Protein AF-A0A382XSZ2-F1 (afdb_monomer_lite)

Structure (mmCIF, N/CA/C/O backbone):
data_AF-A0A382XSZ2-F1
#
_entry.id   AF-A0A382XSZ2-F1
#
loop_
_atom_site.group_PDB
_atom_site.id
_atom_site.type_symbol
_atom_site.label_atom_id
_atom_site.label_alt_id
_atom_site.label_comp_id
_atom_site.label_asym_id
_atom_site.label_entity_id
_atom_site.label_seq_id
_atom_site.pdbx_PDB_ins_code
_atom_site.Cartn_x
_atom_site.Cartn_y
_atom_site.Cartn_z
_atom_site.occupancy
_atom_site.B_iso_or_equiv
_atom_site.auth_seq_id
_atom_site.auth_comp_id
_atom_site.auth_asym_id
_atom_site.auth_atom_id
_atom_site.pdbx_PDB_model_num
ATOM 1 N N . MET A 1 1 ? 58.078 -17.929 -52.895 1.00 40.38 1 MET A N 1
ATOM 2 C CA . MET A 1 1 ? 58.424 -17.964 -51.456 1.00 40.38 1 MET A CA 1
ATOM 3 C C . MET A 1 1 ? 57.279 -17.320 -50.673 1.00 40.38 1 MET A C 1
ATOM 5 O O . MET A 1 1 ? 57.233 -16.102 -50.551 1.00 40.38 1 MET A O 1
ATOM 9 N N . ASN A 1 2 ? 56.283 -18.104 -50.251 1.00 47.38 2 ASN A N 1
ATOM 10 C CA . ASN A 1 2 ? 55.099 -17.579 -49.561 1.00 47.38 2 ASN A CA 1
ATOM 11 C C . ASN A 1 2 ? 55.403 -17.411 -48.068 1.00 47.38 2 ASN A C 1
ATOM 13 O O . ASN A 1 2 ? 55.702 -18.388 -47.387 1.00 47.38 2 ASN A O 1
ATOM 17 N N . LYS A 1 3 ? 55.346 -16.168 -47.575 1.00 56.91 3 LYS A N 1
ATOM 18 C CA . LYS A 1 3 ? 55.473 -15.851 -46.144 1.00 56.91 3 LYS A CA 1
ATOM 19 C C . LYS A 1 3 ? 54.334 -16.516 -45.351 1.00 56.91 3 LYS A C 1
ATOM 21 O O . LYS A 1 3 ? 53.189 -16.451 -45.808 1.00 56.91 3 LYS A O 1
ATOM 26 N N . PRO A 1 4 ? 54.607 -17.097 -44.169 1.00 53.12 4 PRO A N 1
ATOM 27 C CA . PRO A 1 4 ? 53.561 -17.640 -43.314 1.00 53.12 4 PRO A CA 1
ATOM 28 C C . PRO A 1 4 ? 52.653 -16.501 -42.832 1.00 53.12 4 PRO A C 1
ATOM 30 O O . PRO A 1 4 ? 53.118 -15.494 -42.297 1.00 53.12 4 PRO A O 1
ATOM 33 N N . LYS A 1 5 ? 51.344 -16.636 -43.068 1.00 58.97 5 LYS A N 1
ATOM 34 C CA . LYS A 1 5 ? 50.332 -15.741 -42.502 1.00 58.97 5 LYS A CA 1
ATOM 35 C C . LYS A 1 5 ? 50.049 -16.231 -41.086 1.00 58.97 5 LYS A C 1
ATOM 37 O O . LYS A 1 5 ? 49.566 -17.345 -40.924 1.00 58.97 5 LYS A O 1
ATOM 42 N N . ASN A 1 6 ? 50.347 -15.409 -40.082 1.00 57.50 6 ASN A N 1
ATOM 43 C CA . ASN A 1 6 ? 49.993 -15.669 -38.687 1.00 57.50 6 ASN A CA 1
ATOM 44 C C . ASN A 1 6 ? 48.464 -15.622 -38.531 1.00 57.50 6 ASN A C 1
ATOM 46 O O . ASN A 1 6 ? 47.884 -14.597 -38.180 1.00 57.50 6 ASN A O 1
ATOM 50 N N . THR A 1 7 ? 47.796 -16.726 -38.846 1.00 57.97 7 THR A N 1
ATOM 51 C CA . THR A 1 7 ? 46.371 -16.945 -38.601 1.00 57.97 7 THR A CA 1
ATOM 52 C C . THR A 1 7 ? 46.198 -17.404 -37.160 1.00 57.97 7 THR A C 1
ATOM 54 O O . THR A 1 7 ? 46.140 -18.602 -36.899 1.00 57.97 7 THR A O 1
ATOM 57 N N . PHE A 1 8 ? 46.153 -16.461 -36.211 1.00 55.31 8 PHE A N 1
ATOM 58 C CA . PHE A 1 8 ? 45.898 -16.810 -34.807 1.00 55.31 8 PHE A CA 1
ATOM 59 C C . PHE A 1 8 ? 44.445 -17.248 -34.559 1.00 55.31 8 PHE A C 1
ATOM 61 O O . PHE A 1 8 ? 44.182 -17.934 -33.587 1.00 55.31 8 PHE A O 1
ATOM 68 N N . CYS A 1 9 ? 43.511 -16.937 -35.456 1.00 52.50 9 CYS A N 1
ATOM 69 C CA . CYS A 1 9 ? 42.180 -17.538 -35.520 1.00 52.50 9 CYS A CA 1
ATOM 70 C C . CYS A 1 9 ? 41.676 -17.357 -36.954 1.00 52.50 9 CYS A C 1
ATOM 72 O O . CYS A 1 9 ? 41.589 -16.232 -37.447 1.00 52.50 9 CYS A O 1
ATOM 74 N N . ASN A 1 10 ? 41.383 -18.449 -37.654 1.00 51.81 10 ASN A N 1
ATOM 75 C CA . ASN A 1 10 ? 40.718 -18.374 -38.947 1.00 51.81 10 ASN A CA 1
ATOM 76 C C . ASN A 1 10 ? 39.321 -17.759 -38.761 1.00 51.81 10 ASN A C 1
ATOM 78 O O . ASN A 1 10 ? 38.457 -18.413 -38.189 1.00 51.81 10 ASN A O 1
ATOM 82 N N . GLN A 1 11 ? 39.128 -16.568 -39.352 1.00 59.53 11 GLN A N 1
ATOM 83 C CA . GLN A 1 11 ? 37.851 -15.995 -39.832 1.00 59.53 11 GLN A CA 1
ATOM 84 C C . GLN A 1 11 ? 37.229 -14.821 -39.054 1.00 59.53 11 GLN A C 1
ATOM 86 O O . GLN A 1 11 ? 36.015 -14.778 -38.918 1.00 59.53 11 GLN A O 1
ATOM 91 N N . ILE A 1 12 ? 38.000 -13.813 -38.628 1.00 62.28 12 ILE A N 1
ATOM 92 C CA . ILE A 1 12 ? 37.426 -12.455 -38.503 1.00 62.28 12 ILE A CA 1
ATOM 93 C C . ILE A 1 12 ? 38.424 -11.435 -39.055 1.00 62.28 12 ILE A C 1
ATOM 95 O O . ILE A 1 12 ? 39.498 -11.215 -38.490 1.00 62.28 12 ILE A O 1
ATOM 99 N N . GLN A 1 13 ? 38.102 -10.809 -40.189 1.00 75.00 13 GLN A N 1
ATOM 100 C CA . GLN A 1 13 ? 38.900 -9.703 -40.717 1.00 75.00 13 GLN A CA 1
ATOM 101 C C . GLN A 1 13 ? 38.710 -8.469 -39.825 1.00 75.00 13 GLN A C 1
ATOM 103 O O . GLN A 1 13 ? 37.602 -8.179 -39.390 1.00 75.00 13 GLN A O 1
ATOM 108 N N . ARG A 1 14 ? 39.757 -7.657 -39.605 1.00 77.62 14 ARG A N 1
ATOM 109 C CA . ARG A 1 14 ? 39.663 -6.420 -38.790 1.00 77.62 14 ARG A CA 1
ATOM 110 C C . ARG A 1 14 ? 38.480 -5.518 -39.189 1.00 77.62 14 ARG A C 1
ATOM 112 O O . ARG A 1 14 ? 37.892 -4.867 -38.334 1.00 77.62 14 ARG A O 1
ATOM 119 N N . ARG A 1 15 ? 38.135 -5.469 -40.480 1.00 79.75 15 ARG A N 1
ATOM 120 C CA . ARG A 1 15 ? 36.971 -4.719 -40.981 1.00 79.75 15 ARG A CA 1
ATOM 121 C C . ARG A 1 15 ? 35.632 -5.350 -40.596 1.00 79.75 15 ARG A C 1
ATOM 123 O O . ARG A 1 15 ? 34.705 -4.605 -40.316 1.00 79.75 15 ARG A O 1
ATOM 130 N N . GLU A 1 16 ? 35.539 -6.675 -40.571 1.00 77.81 16 GLU A N 1
ATOM 131 C CA . GLU A 1 16 ? 34.349 -7.398 -40.101 1.00 77.81 16 GLU A CA 1
ATOM 132 C C . GLU A 1 16 ? 34.168 -7.178 -38.603 1.00 77.81 16 GLU A C 1
ATOM 134 O O . GLU A 1 16 ? 33.109 -6.734 -38.192 1.00 77.81 16 GLU A O 1
ATOM 139 N N . PHE A 1 17 ? 35.239 -7.304 -37.811 1.00 82.31 17 PHE A N 1
ATOM 140 C CA . PHE A 1 17 ? 35.191 -7.010 -36.376 1.00 82.31 17 PHE A CA 1
ATOM 141 C C . PHE A 1 17 ? 34.694 -5.586 -36.083 1.00 82.31 17 PHE A C 1
ATOM 143 O O . PHE A 1 17 ? 33.816 -5.386 -35.249 1.00 82.31 17 PHE A O 1
ATOM 150 N N . LEU A 1 18 ? 35.230 -4.582 -36.788 1.00 82.94 18 LEU A N 1
ATOM 151 C CA . LEU A 1 18 ? 34.793 -3.193 -36.619 1.00 82.94 18 LEU A CA 1
ATOM 152 C C . LEU A 1 18 ? 33.351 -2.971 -37.101 1.00 82.94 18 LEU A C 1
ATOM 154 O O . LEU A 1 18 ? 32.639 -2.162 -36.507 1.00 82.94 18 LEU A O 1
ATOM 158 N N . ARG A 1 19 ? 32.907 -3.688 -38.143 1.00 81.00 19 ARG A N 1
ATOM 159 C CA . ARG A 1 19 ? 31.523 -3.625 -38.629 1.00 81.00 19 ARG A CA 1
ATOM 160 C C . ARG A 1 19 ? 30.545 -4.267 -37.647 1.00 81.00 19 ARG A C 1
ATOM 162 O O . ARG A 1 19 ? 29.517 -3.660 -37.364 1.00 81.00 19 ARG A O 1
ATOM 169 N N . ASP A 1 20 ? 30.886 -5.423 -37.094 1.00 80.25 20 ASP A N 1
ATOM 170 C CA . ASP A 1 20 ? 30.028 -6.170 -36.173 1.00 80.25 20 ASP A CA 1
ATOM 171 C C . ASP A 1 20 ? 29.944 -5.482 -34.807 1.00 80.25 20 ASP A C 1
ATOM 173 O O . ASP A 1 20 ? 28.853 -5.324 -34.262 1.00 80.25 20 ASP A O 1
ATOM 177 N N . MET A 1 21 ? 31.068 -4.980 -34.280 1.00 81.00 21 MET A N 1
ATOM 178 C CA . MET A 1 21 ? 31.077 -4.207 -33.033 1.00 81.00 21 MET A CA 1
ATOM 179 C C . MET A 1 21 ? 30.363 -2.859 -33.189 1.00 81.00 21 MET A C 1
ATOM 181 O O . MET A 1 21 ? 29.567 -2.486 -32.330 1.00 81.00 21 MET A O 1
ATOM 185 N N . GLY A 1 22 ? 30.603 -2.134 -34.288 1.00 81.19 22 GLY A N 1
ATOM 186 C CA . GLY A 1 22 ? 29.960 -0.841 -34.539 1.00 81.19 22 GLY A CA 1
ATOM 187 C C . GLY A 1 22 ? 28.455 -0.962 -34.798 1.00 81.19 22 GLY A C 1
ATOM 188 O O . GLY A 1 22 ? 27.662 -0.249 -34.185 1.00 81.19 22 GLY A O 1
ATOM 189 N N . GLY A 1 23 ? 28.052 -1.891 -35.671 1.00 78.00 23 GLY A N 1
ATOM 190 C CA . GLY A 1 23 ? 26.646 -2.136 -36.003 1.00 78.00 23 GLY A CA 1
ATOM 191 C C . GLY A 1 23 ? 25.864 -2.769 -34.851 1.00 78.00 23 GLY A C 1
ATOM 192 O O . GLY A 1 23 ? 24.739 -2.357 -34.568 1.00 78.00 23 GLY A O 1
ATOM 193 N N . GLY A 1 24 ? 26.477 -3.718 -34.138 1.00 81.56 24 GLY A N 1
ATOM 194 C CA . GLY A 1 24 ? 25.874 -4.369 -32.978 1.00 81.56 24 GLY A CA 1
ATOM 195 C C . GLY A 1 24 ? 25.660 -3.403 -31.813 1.00 81.56 24 GLY A C 1
ATOM 196 O O . GLY A 1 24 ? 24.571 -3.362 -31.245 1.00 81.56 24 GLY A O 1
ATOM 197 N N . PHE A 1 25 ? 26.645 -2.562 -31.488 1.00 84.06 25 PHE A N 1
ATOM 198 C CA . PHE A 1 25 ? 26.514 -1.621 -30.372 1.00 84.06 25 PHE A CA 1
ATOM 199 C C . PHE A 1 25 ? 25.504 -0.498 -30.656 1.00 84.06 25 PHE A C 1
ATOM 201 O O . PHE A 1 25 ? 24.713 -0.148 -29.782 1.00 84.06 25 PHE A O 1
ATOM 208 N N . ALA A 1 26 ? 25.453 0.019 -31.890 1.00 85.69 26 ALA A N 1
ATOM 209 C CA . ALA A 1 26 ? 24.441 1.001 -32.288 1.00 85.69 26 ALA A CA 1
ATOM 210 C C . ALA A 1 26 ? 23.006 0.443 -32.184 1.00 85.69 26 ALA A C 1
ATOM 212 O O . ALA A 1 26 ? 22.087 1.170 -31.799 1.00 85.69 26 ALA A O 1
ATOM 213 N N . SER A 1 27 ? 22.817 -0.855 -32.456 1.00 86.75 27 SER A N 1
ATOM 214 C CA . SER A 1 27 ? 21.509 -1.509 -32.325 1.00 86.75 27 SER A CA 1
ATOM 215 C C . SER A 1 27 ? 20.964 -1.466 -30.890 1.00 86.75 27 SER A C 1
ATOM 217 O O . SER A 1 27 ? 19.763 -1.276 -30.708 1.00 86.75 27 SER A O 1
ATOM 219 N N . LEU A 1 28 ? 21.827 -1.517 -29.865 1.00 87.38 28 LEU A N 1
ATOM 220 C CA . LEU A 1 28 ? 21.408 -1.403 -28.463 1.00 87.38 28 LEU A CA 1
ATOM 221 C C . LEU A 1 28 ? 20.778 -0.036 -28.171 1.00 87.38 28 LEU A C 1
ATOM 223 O O . LEU A 1 28 ? 19.707 0.031 -27.570 1.00 87.38 28 LEU A O 1
ATOM 227 N N . GLY A 1 29 ? 21.389 1.047 -28.660 1.00 90.94 29 GLY A N 1
ATOM 228 C CA . GLY A 1 29 ? 20.830 2.395 -28.530 1.00 90.94 29 GLY A CA 1
ATOM 229 C C . GLY A 1 29 ? 19.471 2.528 -29.221 1.00 90.94 29 GLY A C 1
ATOM 230 O O . GLY A 1 29 ? 18.511 3.008 -28.618 1.00 90.94 29 GLY A O 1
ATOM 231 N N . LEU A 1 30 ? 19.362 2.019 -30.453 1.00 89.94 30 LEU A N 1
ATOM 232 C CA . LEU A 1 30 ? 18.114 2.040 -31.218 1.00 89.94 30 LEU A CA 1
ATOM 233 C C . LEU A 1 30 ? 16.999 1.234 -30.537 1.00 89.94 30 LEU A C 1
ATOM 235 O O . LEU A 1 30 ? 15.868 1.706 -30.461 1.00 89.94 30 LEU A O 1
ATOM 239 N N . THR A 1 31 ? 17.300 0.044 -30.005 1.00 90.50 31 THR A N 1
ATOM 240 C CA . THR A 1 31 ? 16.306 -0.754 -29.264 1.00 90.50 31 THR A CA 1
ATOM 241 C C . THR A 1 31 ? 15.815 -0.036 -28.007 1.00 90.50 31 THR A C 1
ATOM 243 O O . THR A 1 31 ? 14.627 -0.105 -27.702 1.00 90.50 31 THR A O 1
ATOM 246 N N . GLY A 1 32 ? 16.689 0.708 -27.319 1.00 90.94 32 GLY A N 1
ATOM 247 C CA . GLY A 1 32 ? 16.310 1.549 -26.184 1.00 90.94 32 GLY A CA 1
ATOM 248 C C . GLY A 1 32 ? 15.355 2.678 -26.575 1.00 90.94 32 GLY A C 1
ATOM 249 O O . GLY A 1 32 ? 14.348 2.879 -25.899 1.00 90.94 32 GLY A O 1
ATOM 250 N N . MET A 1 33 ? 15.622 3.364 -27.691 1.00 91.56 33 MET A N 1
ATOM 251 C CA . MET A 1 33 ? 14.740 4.418 -28.213 1.00 91.56 33 MET A CA 1
ATOM 252 C C . MET A 1 33 ? 13.387 3.856 -28.668 1.00 91.56 33 MET A C 1
ATOM 254 O O . MET A 1 33 ? 12.351 4.351 -28.245 1.00 91.56 33 MET A O 1
ATOM 258 N N . LEU A 1 34 ? 13.372 2.750 -29.419 1.00 90.44 34 LEU A N 1
ATOM 259 C CA . LEU A 1 34 ? 12.133 2.079 -29.840 1.00 90.44 34 LEU A CA 1
ATOM 260 C C . LEU A 1 34 ? 11.300 1.580 -28.649 1.00 90.44 34 LEU A C 1
ATOM 262 O O . LEU A 1 34 ? 10.070 1.605 -28.690 1.00 90.44 34 LEU A O 1
ATOM 266 N N . ALA A 1 35 ? 11.951 1.137 -27.571 1.00 87.44 35 ALA A N 1
ATOM 267 C CA . ALA A 1 35 ? 11.262 0.773 -26.339 1.00 87.44 35 ALA A CA 1
ATOM 268 C C . ALA A 1 35 ? 10.633 1.989 -25.641 1.00 87.44 35 ALA A C 1
ATOM 270 O O . ALA A 1 35 ? 9.514 1.875 -25.143 1.00 87.44 35 ALA A O 1
ATOM 271 N N . GLN A 1 36 ? 11.312 3.143 -25.637 1.00 85.88 36 GLN A N 1
ATOM 272 C CA . GLN A 1 36 ? 10.768 4.401 -25.107 1.00 85.88 36 GLN A CA 1
ATOM 273 C C . GLN A 1 36 ? 9.609 4.934 -25.957 1.00 85.88 36 GLN A C 1
ATOM 275 O O . GLN A 1 36 ? 8.596 5.349 -25.399 1.00 85.88 36 GLN A O 1
ATOM 280 N N . ASP A 1 37 ? 9.708 4.823 -27.281 1.00 84.88 37 ASP A N 1
ATOM 281 C CA . ASP A 1 37 ? 8.654 5.203 -28.231 1.00 84.88 37 ASP A CA 1
ATOM 282 C C . ASP A 1 37 ? 7.466 4.218 -28.237 1.00 84.88 37 ASP A C 1
ATOM 284 O O . ASP A 1 37 ? 6.496 4.394 -28.975 1.00 84.88 37 ASP A O 1
ATOM 288 N N . GLY A 1 38 ? 7.511 3.161 -27.415 1.00 83.50 38 GLY A N 1
ATOM 289 C CA . GLY A 1 38 ? 6.421 2.196 -27.274 1.00 83.50 38 GLY A CA 1
ATOM 290 C C . GLY A 1 38 ? 6.267 1.238 -28.459 1.00 83.50 38 GLY A C 1
ATOM 291 O O . GLY A 1 38 ? 5.262 0.528 -28.536 1.00 83.50 38 GLY A O 1
ATOM 292 N N . PHE A 1 39 ? 7.263 1.155 -29.346 1.00 83.62 39 PHE A N 1
ATOM 293 C CA . PHE A 1 39 ? 7.252 0.316 -30.550 1.00 83.62 39 PHE A CA 1
ATOM 294 C C . PHE A 1 39 ? 7.062 -1.179 -30.247 1.00 83.62 39 PHE A C 1
ATOM 296 O O . PHE A 1 39 ? 6.429 -1.892 -31.014 1.00 83.62 39 PHE A O 1
ATOM 303 N N . PHE A 1 40 ? 7.568 -1.673 -29.114 1.00 81.31 40 PHE A N 1
ATOM 304 C CA . PHE A 1 40 ? 7.368 -3.072 -28.698 1.00 81.31 40 PHE A CA 1
ATOM 305 C C . PHE A 1 40 ? 6.045 -3.310 -27.951 1.00 81.31 40 PHE A C 1
ATOM 307 O O . PHE A 1 40 ? 5.678 -4.454 -27.691 1.00 81.31 40 PHE A O 1
ATOM 314 N N . SER A 1 41 ? 5.331 -2.240 -27.589 1.00 73.94 41 SER A N 1
ATOM 315 C CA . SER A 1 41 ? 4.034 -2.300 -26.906 1.00 73.94 41 SER A CA 1
ATOM 316 C C . SER A 1 41 ? 2.866 -2.334 -27.897 1.00 73.94 41 SER A C 1
ATOM 318 O O . SER A 1 41 ? 1.778 -2.814 -27.569 1.00 73.94 41 SER A O 1
ATOM 320 N N . SER A 1 42 ? 3.087 -1.888 -29.140 1.00 66.06 42 SER A N 1
ATOM 321 C CA . SER A 1 42 ? 2.140 -2.084 -30.233 1.00 66.06 42 SER A CA 1
ATOM 322 C C . SER A 1 42 ? 2.135 -3.558 -30.646 1.00 66.06 42 SER A C 1
ATOM 324 O O . SER A 1 42 ? 2.809 -4.001 -31.573 1.00 66.06 42 SER A O 1
ATOM 326 N N . LYS A 1 43 ? 1.319 -4.359 -29.953 1.00 58.81 43 LYS A N 1
ATOM 327 C CA . LYS A 1 43 ? 0.848 -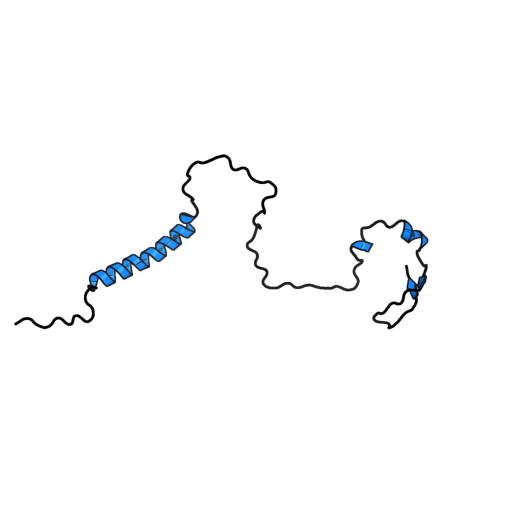5.629 -30.510 1.00 58.81 43 LYS A CA 1
ATOM 328 C C . LYS A 1 43 ? 0.277 -5.314 -31.889 1.00 58.81 43 LYS A C 1
ATOM 330 O O . LYS A 1 43 ? -0.661 -4.523 -31.988 1.00 58.81 43 LYS A O 1
ATOM 335 N N . ALA A 1 44 ? 0.869 -5.890 -32.935 1.00 55.59 44 ALA A N 1
ATOM 336 C CA . ALA A 1 44 ? 0.317 -5.837 -34.279 1.00 55.59 44 ALA A CA 1
ATOM 337 C C . ALA A 1 44 ? -1.178 -6.165 -34.178 1.00 55.59 44 ALA A C 1
ATOM 339 O O . ALA A 1 44 ? -1.551 -7.225 -33.673 1.00 55.59 44 ALA A O 1
ATOM 340 N N . MET A 1 45 ? -2.018 -5.202 -34.554 1.00 50.47 45 MET A N 1
ATOM 341 C CA . MET A 1 45 ? -3.471 -5.290 -34.475 1.00 50.47 45 MET A CA 1
ATOM 342 C C . MET A 1 45 ? -3.960 -6.325 -35.496 1.00 50.47 45 MET A C 1
ATOM 344 O O . MET A 1 45 ? -4.429 -5.977 -36.577 1.00 50.47 45 MET A O 1
ATOM 348 N N . ALA A 1 46 ? -3.830 -7.608 -35.170 1.00 48.28 46 ALA A N 1
ATOM 349 C CA . ALA A 1 46 ? -4.622 -8.654 -35.789 1.00 48.28 46 ALA A CA 1
ATOM 350 C C . ALA A 1 46 ? -6.034 -8.558 -35.191 1.00 48.28 46 ALA A C 1
ATOM 352 O O . ALA A 1 46 ? -6.242 -8.703 -33.988 1.00 48.28 46 ALA A O 1
ATOM 353 N N . LYS A 1 47 ? -6.988 -8.194 -36.044 1.00 55.47 47 LYS A N 1
ATOM 354 C CA . LYS A 1 47 ? -8.401 -7.965 -35.736 1.00 55.47 47 LYS A CA 1
ATOM 355 C C . LYS A 1 47 ? -9.099 -9.277 -35.357 1.00 55.47 47 LYS A C 1
ATOM 357 O O . LYS A 1 47 ? -9.496 -9.987 -36.270 1.00 55.47 47 LYS A O 1
ATOM 362 N N . GLU A 1 48 ? -9.341 -9.557 -34.071 1.00 51.12 48 GLU A N 1
ATOM 363 C CA . GLU A 1 48 ? -10.225 -10.662 -33.643 1.00 51.12 48 GLU A CA 1
ATOM 364 C C . GLU A 1 48 ? -11.043 -10.341 -32.368 1.00 51.12 48 GLU A C 1
ATOM 366 O O . GLU A 1 48 ? -10.482 -9.946 -31.353 1.00 51.12 48 GLU A O 1
ATOM 371 N N . LEU A 1 49 ? -12.373 -10.515 -32.507 1.00 58.19 49 LEU A N 1
ATOM 372 C CA . LEU A 1 49 ? -13.530 -10.501 -31.578 1.00 58.19 49 LEU A CA 1
ATOM 373 C C . LEU A 1 49 ? -13.649 -9.440 -30.449 1.00 58.19 49 LEU A C 1
ATOM 375 O O . LEU A 1 49 ? -12.679 -9.101 -29.779 1.00 58.19 49 LEU A O 1
ATOM 379 N N . PRO A 1 50 ? -14.877 -8.944 -30.151 1.00 52.78 50 PRO A N 1
ATOM 380 C CA . PRO A 1 50 ? -15.101 -8.094 -28.986 1.00 52.78 50 PRO A CA 1
ATOM 381 C C . PRO A 1 50 ? -14.811 -8.904 -27.719 1.00 52.78 50 PRO A C 1
ATOM 383 O O . PRO A 1 50 ? -15.516 -9.856 -27.388 1.00 52.78 50 PRO A O 1
ATOM 386 N N . ASN A 1 51 ? -13.735 -8.527 -27.034 1.00 60.81 51 ASN A N 1
ATOM 387 C CA . ASN A 1 51 ? -13.287 -9.145 -25.796 1.00 60.81 51 ASN A CA 1
ATOM 388 C C . ASN A 1 51 ? -14.430 -9.177 -24.771 1.00 60.81 51 ASN A C 1
ATOM 390 O O . ASN A 1 51 ? -14.876 -8.130 -24.300 1.00 60.81 51 ASN A O 1
ATOM 394 N N . PHE A 1 52 ? -14.877 -10.374 -24.386 1.00 67.88 52 PHE A N 1
ATOM 395 C CA . PHE A 1 52 ? -15.670 -10.557 -23.176 1.00 67.88 52 PHE A CA 1
ATOM 396 C C . PHE A 1 52 ? -14.798 -10.161 -21.978 1.00 67.88 52 PHE A C 1
ATOM 398 O O . PHE A 1 52 ? -13.909 -10.902 -21.557 1.00 67.88 52 PHE A O 1
ATOM 405 N N . VAL A 1 53 ? -15.008 -8.951 -21.461 1.00 70.38 53 VAL A N 1
ATOM 406 C CA . VAL A 1 53 ? -14.303 -8.454 -20.279 1.00 70.38 53 VAL A CA 1
ATOM 407 C C . VAL A 1 53 ? -15.028 -8.993 -19.055 1.00 70.38 53 VAL A C 1
ATOM 409 O O . VAL A 1 53 ? -16.116 -8.532 -18.719 1.00 70.38 53 VAL A O 1
ATOM 412 N N . ASN A 1 54 ? -14.429 -9.981 -18.389 1.00 76.81 54 ASN A N 1
ATOM 413 C CA . ASN A 1 54 ? -14.931 -10.475 -17.112 1.00 76.81 54 ASN A CA 1
ATOM 414 C C . ASN A 1 54 ? -14.950 -9.304 -16.098 1.00 76.81 54 ASN A C 1
ATOM 416 O O . ASN A 1 54 ? -13.882 -8.785 -15.766 1.00 76.81 54 ASN A O 1
ATOM 420 N N . PRO A 1 55 ? -16.122 -8.869 -15.594 1.00 77.50 55 PRO A N 1
ATOM 421 C CA . PRO A 1 55 ? -16.234 -7.712 -14.700 1.00 77.50 55 PRO A CA 1
ATOM 422 C C . PRO A 1 55 ? -15.597 -7.948 -13.321 1.00 77.50 55 PRO A C 1
ATOM 424 O O . PRO A 1 55 ? -15.358 -6.994 -12.583 1.00 77.50 55 PRO A O 1
ATOM 427 N N . LEU A 1 56 ? -15.299 -9.207 -12.988 1.00 81.50 56 LEU A N 1
ATOM 428 C CA . LEU A 1 56 ? -14.582 -9.622 -11.783 1.00 81.50 56 LEU A CA 1
ATOM 429 C C . LEU A 1 56 ? -13.101 -9.918 -12.058 1.00 81.50 56 LEU A C 1
ATOM 431 O O . LEU A 1 56 ? -12.412 -10.461 -11.194 1.00 81.50 56 LEU A O 1
ATOM 435 N N . ALA A 1 57 ? -12.596 -9.592 -13.252 1.00 83.38 57 ALA A N 1
ATOM 436 C CA . ALA A 1 57 ? -11.182 -9.751 -13.549 1.00 83.38 57 ALA A CA 1
ATOM 437 C C . ALA A 1 57 ? -10.337 -8.894 -12.585 1.00 83.38 57 ALA A C 1
ATOM 439 O O . ALA A 1 57 ? -10.676 -7.729 -12.340 1.00 83.38 57 ALA A O 1
ATOM 440 N N . PRO A 1 58 ? -9.225 -9.437 -12.056 1.00 80.06 58 PRO A N 1
ATOM 441 C CA . PRO A 1 58 ? -8.298 -8.678 -11.232 1.00 80.06 58 PRO A CA 1
ATOM 442 C C . PRO A 1 58 ? -7.847 -7.415 -11.970 1.00 80.06 58 PRO A C 1
ATOM 444 O O . PRO A 1 58 ? -7.283 -7.488 -13.063 1.00 80.06 58 PRO A O 1
ATOM 447 N N . LYS A 1 59 ? -8.109 -6.243 -11.384 1.00 81.81 59 LYS A N 1
ATOM 448 C CA . LYS A 1 59 ? -7.612 -4.977 -11.925 1.00 81.81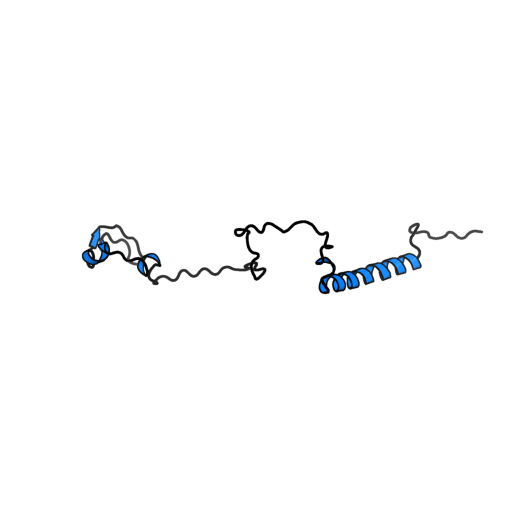 59 LYS A CA 1
ATOM 449 C C . LYS A 1 59 ? -6.137 -4.842 -11.597 1.00 81.81 59 LYS A C 1
ATOM 45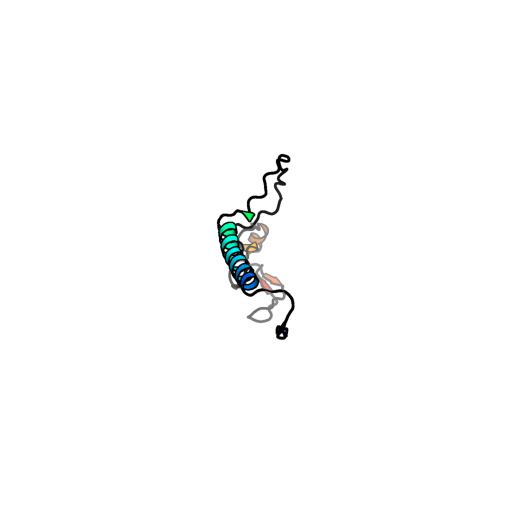1 O O . LYS A 1 59 ? -5.723 -5.082 -10.462 1.00 81.81 59 LYS A O 1
ATOM 456 N N . ASN A 1 60 ? -5.364 -4.400 -12.581 1.00 78.50 60 ASN A N 1
ATOM 457 C CA . ASN A 1 60 ? -3.988 -4.019 -12.323 1.00 78.50 60 ASN A CA 1
ATOM 458 C C . ASN A 1 60 ? -3.972 -2.869 -11.306 1.00 78.50 60 ASN A C 1
ATOM 460 O O . ASN A 1 60 ? -4.769 -1.931 -11.435 1.00 78.50 60 ASN A O 1
ATOM 464 N N . PRO A 1 61 ? -3.101 -2.935 -10.288 1.00 80.06 61 PRO A N 1
ATOM 465 C CA . PRO A 1 61 ? -2.966 -1.847 -9.340 1.00 80.06 61 PRO A CA 1
ATOM 466 C C . PRO A 1 61 ? -2.522 -0.577 -10.087 1.00 80.06 61 PRO A C 1
ATOM 468 O O . PRO A 1 61 ? -1.703 -0.671 -11.003 1.00 80.06 61 PRO A O 1
ATOM 471 N N . PRO A 1 62 ? -3.010 0.615 -9.696 1.00 81.56 62 PRO A N 1
ATOM 472 C CA . PRO A 1 62 ? -2.617 1.875 -10.333 1.00 81.56 62 PRO A CA 1
ATOM 473 C C . PRO A 1 62 ? -1.110 2.173 -10.267 1.00 81.56 62 PRO A C 1
ATOM 475 O O . PRO A 1 62 ? -0.615 2.997 -11.029 1.00 81.56 62 PRO A O 1
ATOM 478 N N . LEU A 1 63 ? -0.378 1.523 -9.352 1.00 80.50 63 LEU A N 1
ATOM 479 C CA . LEU A 1 63 ? 1.058 1.695 -9.143 1.00 80.50 63 LEU A CA 1
ATOM 480 C C . LEU A 1 63 ? 1.742 0.322 -8.982 1.00 80.50 63 LEU A C 1
ATOM 482 O O . LEU A 1 63 ? 1.203 -0.536 -8.275 1.00 80.50 63 LEU A O 1
ATOM 486 N N . PRO A 1 64 ? 2.942 0.102 -9.559 1.00 74.25 64 PRO A N 1
ATOM 487 C CA . PRO A 1 64 ? 3.738 -1.108 -9.346 1.00 74.25 64 PRO A CA 1
ATOM 488 C C . PRO A 1 64 ? 4.372 -1.089 -7.944 1.00 74.25 64 PRO A C 1
ATOM 490 O O . PRO A 1 64 ? 5.555 -0.813 -7.764 1.00 74.25 64 PRO A O 1
ATOM 493 N N . GLY A 1 65 ? 3.566 -1.331 -6.913 1.00 74.00 65 GLY A N 1
ATOM 494 C CA . GLY A 1 65 ? 4.006 -1.264 -5.523 1.00 74.00 65 GLY A CA 1
ATOM 495 C C . GLY A 1 65 ? 4.596 -2.583 -5.035 1.00 74.00 65 GLY A C 1
ATOM 496 O O . 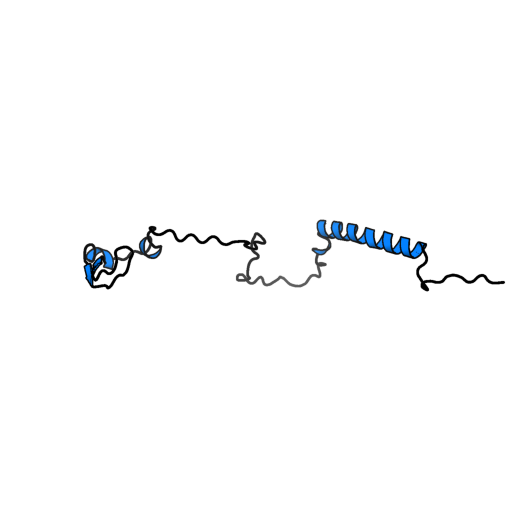GLY A 1 65 ? 3.855 -3.469 -4.621 1.00 74.00 65 GLY A O 1
ATOM 497 N N . LYS A 1 66 ? 5.927 -2.710 -5.007 1.00 73.94 66 LYS A N 1
ATOM 498 C CA . LYS A 1 66 ? 6.588 -3.681 -4.119 1.00 73.94 66 LYS A CA 1
ATOM 499 C C . LYS A 1 66 ? 6.809 -3.000 -2.770 1.00 73.94 66 LYS A C 1
ATOM 501 O O . LYS A 1 66 ? 7.649 -2.109 -2.665 1.00 73.94 66 LYS A O 1
ATOM 506 N N . ALA A 1 67 ? 6.047 -3.382 -1.746 1.00 79.81 67 ALA A N 1
ATOM 507 C CA . ALA A 1 67 ? 6.274 -2.877 -0.395 1.00 79.81 67 ALA A CA 1
ATOM 508 C C . ALA A 1 67 ? 7.650 -3.357 0.099 1.00 79.81 67 ALA A C 1
ATOM 510 O O . ALA A 1 67 ? 7.892 -4.559 0.189 1.00 79.81 67 ALA A O 1
ATOM 511 N N . LYS A 1 68 ? 8.565 -2.421 0.382 1.00 83.50 68 LYS A N 1
ATOM 512 C CA . LYS A 1 68 ? 9.922 -2.733 0.866 1.00 83.50 68 LYS A CA 1
ATOM 513 C C . LYS A 1 68 ? 9.953 -3.009 2.373 1.00 83.50 68 LYS A C 1
ATOM 515 O O . LYS A 1 68 ? 10.743 -3.832 2.818 1.00 83.50 68 LYS A O 1
ATOM 520 N N . SER A 1 69 ? 9.067 -2.353 3.124 1.00 86.12 69 SER A N 1
ATOM 521 C CA . SER A 1 69 ? 8.918 -2.496 4.574 1.00 86.12 69 SER A CA 1
ATOM 522 C C . SER A 1 69 ? 7.460 -2.268 4.973 1.00 86.12 69 SER A C 1
ATOM 524 O O . SER A 1 69 ? 6.803 -1.388 4.418 1.00 86.12 69 SER A O 1
ATOM 526 N N . VAL A 1 70 ? 6.968 -3.027 5.954 1.00 83.75 70 VAL A N 1
ATOM 527 C CA . VAL A 1 70 ? 5.639 -2.852 6.559 1.00 83.75 70 VAL A CA 1
ATOM 528 C C . VAL A 1 70 ? 5.840 -2.448 8.015 1.00 83.75 70 VAL A C 1
ATOM 530 O O . VAL A 1 70 ? 6.439 -3.199 8.780 1.00 83.75 70 VAL A O 1
ATOM 533 N N . ILE A 1 71 ? 5.362 -1.264 8.400 1.00 87.25 71 ILE A N 1
ATOM 534 C CA . ILE A 1 71 ? 5.387 -0.811 9.796 1.00 87.25 71 ILE A CA 1
ATOM 535 C C . ILE A 1 71 ? 3.987 -1.030 10.370 1.00 87.25 71 ILE A C 1
ATOM 537 O O . ILE A 1 71 ? 3.041 -0.351 9.978 1.00 87.25 71 ILE A O 1
ATOM 541 N N . PHE A 1 72 ? 3.852 -1.999 11.275 1.00 84.00 72 PHE A N 1
ATOM 542 C CA . PHE A 1 72 ? 2.600 -2.293 11.970 1.00 84.00 72 PHE A CA 1
ATOM 543 C C . PHE A 1 72 ? 2.654 -1.725 13.389 1.00 84.00 72 PHE A C 1
ATOM 545 O O . PHE A 1 72 ? 3.435 -2.188 14.219 1.00 84.00 72 PHE A O 1
ATOM 552 N N . LEU A 1 73 ? 1.845 -0.701 13.661 1.00 79.19 73 LEU A N 1
ATOM 553 C CA . LEU A 1 73 ? 1.787 -0.047 14.965 1.00 79.19 73 LEU A CA 1
ATOM 554 C C . LEU A 1 73 ? 0.583 -0.583 15.742 1.00 79.19 73 LEU A C 1
ATOM 556 O O . LEU A 1 73 ? -0.560 -0.318 15.377 1.00 79.19 73 LEU A O 1
ATOM 560 N N . PHE A 1 74 ? 0.833 -1.303 16.837 1.00 75.88 74 PHE A N 1
ATOM 561 C CA . PHE A 1 74 ? -0.220 -1.702 17.770 1.00 75.88 74 PHE A CA 1
ATOM 562 C C . PHE A 1 74 ? -0.362 -0.643 18.867 1.00 75.88 74 PHE A C 1
ATOM 564 O O . PHE A 1 74 ? 0.340 -0.664 19.879 1.00 75.88 74 PHE A O 1
ATOM 571 N N . MET A 1 75 ? -1.249 0.325 18.645 1.00 75.81 75 MET A N 1
ATOM 572 C CA . MET A 1 75 ? -1.545 1.365 19.627 1.00 75.81 75 MET A CA 1
ATOM 573 C C . MET A 1 75 ? -2.554 0.836 20.648 1.00 75.81 75 MET A C 1
ATOM 575 O O . MET A 1 75 ? -3.738 0.680 20.356 1.00 75.81 75 MET A O 1
ATOM 579 N N . TYR A 1 76 ? -2.079 0.556 21.860 1.00 68.38 76 TYR A N 1
ATOM 580 C CA . TYR A 1 76 ? -2.938 0.168 22.975 1.00 68.38 76 TYR A CA 1
ATOM 581 C C . TYR A 1 76 ? -3.737 1.390 23.454 1.00 68.38 76 TYR A C 1
ATOM 583 O O . TYR A 1 76 ? -3.138 2.391 23.843 1.00 68.38 76 TYR A O 1
ATOM 591 N N . GLY A 1 77 ? -5.071 1.313 23.442 1.00 72.81 77 GLY A N 1
ATOM 592 C CA . GLY A 1 77 ? -5.942 2.353 24.014 1.00 72.81 77 GLY A CA 1
ATOM 593 C C . GLY A 1 77 ? -7.006 2.942 23.085 1.00 72.81 77 GLY A C 1
ATOM 594 O O . GLY A 1 77 ? -7.806 3.748 23.548 1.00 72.81 77 GLY A O 1
ATOM 595 N N . GLY A 1 78 ? -7.053 2.547 21.810 1.00 73.44 78 GLY A N 1
ATOM 596 C CA . GLY A 1 78 ? -8.187 2.871 20.939 1.00 73.44 78 GLY A CA 1
ATOM 597 C C . GLY A 1 78 ? -9.374 1.932 21.198 1.00 73.44 78 GLY A C 1
ATOM 598 O O . GLY A 1 78 ? -9.140 0.738 21.416 1.00 73.44 78 GLY A O 1
ATOM 599 N N . PRO A 1 79 ? -10.629 2.423 21.177 1.00 69.44 79 PRO A N 1
ATOM 600 C CA . PRO A 1 79 ? -11.789 1.541 21.206 1.00 69.44 79 PRO A CA 1
ATOM 601 C C . PRO A 1 79 ? -11.711 0.593 20.008 1.00 69.44 79 PRO A C 1
ATOM 603 O O . PRO A 1 79 ? -11.345 0.994 18.898 1.00 69.44 79 PRO A O 1
ATOM 606 N N . SER A 1 80 ? -11.992 -0.689 20.237 1.00 69.69 80 SER A N 1
ATOM 607 C CA . SER A 1 80 ? -11.953 -1.666 19.156 1.00 69.69 80 SER A CA 1
ATOM 608 C C . SER A 1 80 ? -12.978 -1.284 18.078 1.00 69.69 80 SER A C 1
ATOM 610 O O . SER A 1 80 ? -13.993 -0.638 18.360 1.00 69.69 80 SER A O 1
ATOM 612 N N . HIS A 1 81 ? -12.750 -1.691 16.826 1.00 69.94 81 HIS A N 1
ATOM 613 C CA . HIS A 1 81 ? -13.755 -1.489 15.772 1.00 69.94 81 HIS A CA 1
ATOM 614 C C . HIS A 1 81 ? -15.093 -2.155 16.156 1.00 69.94 81 HIS A C 1
ATOM 616 O O . HIS A 1 81 ? -16.162 -1.647 15.833 1.00 69.94 81 HIS A O 1
ATOM 622 N N . MET A 1 82 ? -15.008 -3.240 16.936 1.00 68.00 82 MET A N 1
ATOM 623 C CA . MET A 1 82 ? -16.134 -3.960 17.533 1.00 68.00 82 MET A CA 1
ATOM 624 C C . MET A 1 82 ? -16.857 -3.177 18.641 1.00 68.00 82 MET A C 1
ATOM 626 O O . MET A 1 82 ? -17.993 -3.520 18.955 1.00 68.00 82 MET A O 1
ATOM 630 N N . ASP A 1 83 ? -16.221 -2.179 19.260 1.00 71.94 83 ASP A N 1
ATOM 631 C CA . ASP A 1 83 ? -16.821 -1.340 20.309 1.00 71.94 83 ASP A CA 1
ATOM 632 C C . ASP A 1 83 ? -17.339 -0.002 19.783 1.00 71.94 83 ASP A C 1
ATOM 634 O O . ASP A 1 83 ? -18.224 0.584 20.395 1.00 71.94 83 ASP A O 1
ATOM 638 N N . THR A 1 84 ? -16.804 0.497 18.665 1.00 72.94 84 THR A N 1
ATOM 639 C CA . THR A 1 84 ? -17.121 1.861 18.205 1.00 72.94 84 THR A CA 1
ATOM 640 C C . THR A 1 84 ? -18.381 1.930 17.340 1.00 72.94 84 THR A C 1
ATOM 642 O O . THR A 1 84 ? -19.114 2.912 17.420 1.00 72.94 84 THR A O 1
ATOM 645 N N . PHE A 1 85 ? -18.644 0.914 16.509 1.00 77.12 85 PHE A N 1
ATOM 646 C CA . PHE A 1 85 ? -19.662 1.012 15.449 1.00 77.12 85 PHE A CA 1
ATOM 647 C C . PHE A 1 85 ? -20.753 -0.066 15.483 1.00 77.12 85 PHE A C 1
ATOM 649 O O . PHE A 1 85 ? -21.636 -0.055 14.628 1.00 77.12 85 PHE A O 1
ATOM 656 N N . ASP A 1 86 ? -20.72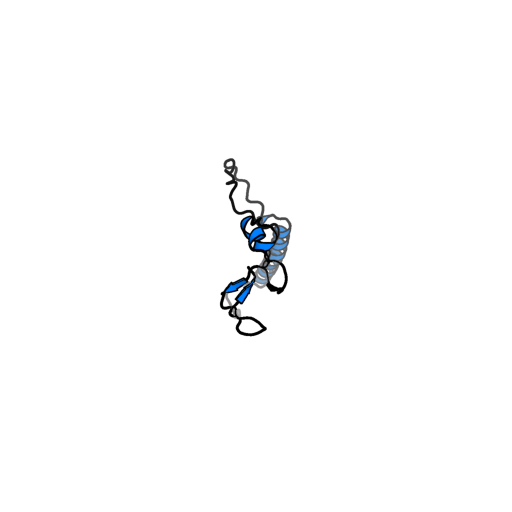9 -0.976 16.460 1.00 80.38 86 ASP A N 1
ATOM 657 C CA . ASP A 1 86 ? -21.738 -2.030 16.598 1.00 80.38 86 ASP A CA 1
ATOM 658 C C . ASP A 1 86 ? -22.722 -1.700 17.730 1.00 80.38 86 ASP A C 1
ATOM 660 O O . ASP A 1 86 ? -22.346 -1.605 18.902 1.00 80.38 86 ASP A O 1
ATOM 664 N N . TYR A 1 87 ? -23.996 -1.503 17.385 1.00 84.94 87 TYR A N 1
ATOM 665 C CA . TYR A 1 87 ? -25.039 -1.207 18.363 1.00 84.94 87 TYR A CA 1
ATOM 666 C C . TYR A 1 87 ? -25.416 -2.473 19.143 1.00 84.94 87 TYR A C 1
ATOM 668 O O . TYR A 1 87 ? -26.080 -3.372 18.627 1.00 84.94 87 TYR A O 1
ATOM 676 N N . LYS A 1 88 ? -25.033 -2.525 20.426 1.00 83.88 88 LYS A N 1
ATOM 677 C CA . LYS A 1 88 ? -25.269 -3.671 21.323 1.00 83.88 88 LYS A CA 1
ATOM 678 C C . LYS A 1 88 ? -26.337 -3.343 22.379 1.00 83.88 88 LYS A C 1
ATOM 680 O O . LYS A 1 88 ? -25.992 -3.022 23.517 1.00 83.88 88 LYS A O 1
ATOM 685 N N . PRO A 1 89 ? -27.645 -3.485 22.076 1.00 87.69 89 PRO A N 1
ATOM 686 C CA . PRO A 1 89 ? -28.725 -3.087 22.987 1.00 87.69 89 PRO A CA 1
ATOM 687 C C . PRO A 1 89 ? -28.725 -3.863 24.313 1.00 87.69 89 PRO A C 1
ATOM 689 O O . PRO A 1 89 ? -29.154 -3.353 25.344 1.00 87.69 89 PRO A O 1
ATOM 692 N N . LYS A 1 90 ? -28.200 -5.094 24.309 1.00 86.88 90 LYS A N 1
ATOM 693 C CA . LYS A 1 90 ? -28.079 -5.930 25.512 1.00 86.88 90 LYS A CA 1
ATOM 694 C C . LYS A 1 90 ? -27.014 -5.432 26.498 1.00 86.88 90 LYS A C 1
ATOM 696 O O . LYS A 1 90 ? -27.022 -5.884 27.637 1.00 86.88 90 LYS A O 1
ATOM 701 N N . LEU A 1 91 ? -26.117 -4.533 26.086 1.00 83.00 91 LEU A N 1
ATOM 702 C CA . LEU A 1 91 ? -25.014 -4.054 26.921 1.00 83.00 91 LEU A CA 1
ATOM 703 C C . LEU A 1 91 ? -25.436 -2.906 27.854 1.00 83.00 91 LEU A C 1
ATOM 705 O O . LEU A 1 91 ? -24.951 -2.839 28.977 1.00 83.00 91 LEU A O 1
ATOM 709 N N . TYR A 1 92 ? -26.410 -2.077 27.456 1.00 84.44 92 TYR A N 1
ATOM 710 C CA . TYR A 1 92 ? -26.966 -1.009 28.304 1.00 84.44 92 TYR A CA 1
ATOM 711 C C . TYR A 1 92 ? -27.431 -1.480 29.696 1.00 84.44 92 TYR A C 1
ATOM 713 O O . TYR A 1 92 ? -27.013 -0.883 30.685 1.00 84.44 92 TYR A O 1
ATOM 721 N N . PRO A 1 93 ? -28.240 -2.553 29.839 1.00 88.75 93 PRO A N 1
ATOM 722 C CA . PRO A 1 93 ? -28.665 -3.031 31.160 1.00 88.75 93 PRO A CA 1
ATOM 723 C C . PRO A 1 93 ? -27.552 -3.730 31.958 1.00 88.75 93 PRO A C 1
ATOM 725 O O . PRO A 1 93 ? -27.773 -4.127 33.110 1.00 88.75 93 PRO A O 1
ATOM 728 N N . LEU A 1 94 ? -26.390 -3.958 31.344 1.00 85.69 94 LEU A N 1
ATOM 729 C CA . LEU A 1 94 ? -25.224 -4.574 31.969 1.00 85.69 94 LEU A CA 1
ATOM 730 C C . LEU A 1 94 ? -24.172 -3.541 32.385 1.00 85.69 94 LEU A C 1
ATOM 732 O O . LEU A 1 94 ? -23.185 -3.917 33.019 1.00 85.69 94 LEU A O 1
ATOM 736 N N . ASP A 1 95 ? -24.403 -2.256 32.102 1.00 83.19 95 ASP A N 1
ATOM 737 C CA . ASP A 1 95 ? -23.488 -1.201 32.505 1.00 83.19 95 ASP A CA 1
ATOM 738 C C . ASP A 1 95 ? -23.322 -1.158 34.036 1.00 83.19 95 ASP A C 1
ATOM 740 O O . ASP A 1 95 ? -24.276 -1.295 34.805 1.00 83.19 95 ASP A O 1
ATOM 744 N N . GLY A 1 96 ? -22.073 -1.047 34.488 1.00 83.56 96 GLY A N 1
ATOM 745 C CA . GLY A 1 96 ? -21.695 -1.073 35.905 1.00 83.56 96 GLY A CA 1
ATOM 746 C C . GLY A 1 96 ? -21.730 -2.451 36.585 1.00 83.56 96 GLY A C 1
ATOM 747 O O . GLY A 1 96 ? -21.304 -2.561 37.737 1.00 83.56 96 GLY A O 1
ATOM 748 N N . LYS A 1 97 ? -22.176 -3.520 35.910 1.00 86.75 97 LYS A N 1
ATOM 749 C CA . LYS A 1 97 ? -22.150 -4.881 36.472 1.00 86.75 97 LYS A CA 1
ATOM 750 C C . LYS A 1 97 ? -20.772 -5.519 36.307 1.00 86.75 97 LYS A C 1
ATOM 752 O O . LYS A 1 97 ? -20.007 -5.204 35.398 1.00 86.75 97 LYS A O 1
ATOM 757 N N . THR A 1 98 ? -20.440 -6.415 37.231 1.00 86.56 98 THR A N 1
ATOM 758 C CA . THR A 1 98 ? -19.160 -7.134 37.249 1.00 86.56 98 THR A CA 1
ATOM 759 C C . THR A 1 98 ? -19.420 -8.624 37.077 1.00 86.56 98 THR A C 1
ATOM 761 O O . THR A 1 98 ? -20.336 -9.160 37.699 1.00 86.56 98 THR A O 1
ATOM 764 N N . ILE A 1 99 ? -18.613 -9.281 36.250 1.00 87.75 99 ILE A N 1
ATOM 765 C CA . ILE A 1 99 ? -18.647 -10.724 36.013 1.00 87.75 99 ILE A CA 1
ATOM 766 C C . ILE A 1 99 ? -17.374 -11.378 36.550 1.00 87.75 99 ILE A C 1
ATOM 768 O O . ILE A 1 99 ? -16.286 -10.789 36.522 1.00 87.75 99 ILE A O 1
ATOM 772 N N . ASP A 1 100 ? -17.510 -12.606 37.045 1.00 87.94 100 ASP A N 1
ATOM 773 C CA . ASP A 1 100 ? -16.390 -13.396 37.550 1.00 87.94 100 ASP A CA 1
ATOM 774 C C . ASP A 1 100 ? -15.604 -13.987 36.374 1.00 87.94 100 ASP A C 1
ATOM 776 O O . ASP A 1 100 ? -15.845 -15.102 35.912 1.00 87.94 100 ASP A O 1
ATOM 780 N N . VAL A 1 101 ? -14.661 -13.200 35.856 1.00 85.81 101 VAL A N 1
ATOM 781 C CA . VAL A 1 101 ? -13.771 -13.589 34.760 1.00 85.81 101 VAL A CA 1
ATOM 782 C C . VAL A 1 101 ? -12.329 -13.466 35.222 1.00 85.81 101 VAL A C 1
ATOM 784 O O . VAL A 1 101 ? -11.863 -12.393 35.618 1.00 85.81 101 VAL A O 1
ATOM 787 N N . LYS A 1 102 ? -11.592 -14.576 35.129 1.00 84.00 102 LYS A N 1
ATOM 788 C CA . LYS A 1 102 ? -10.147 -14.602 35.372 1.00 84.00 102 LYS A CA 1
ATOM 789 C C . LYS A 1 102 ? -9.453 -13.791 34.283 1.00 84.00 102 LYS A C 1
ATOM 791 O O . LYS A 1 102 ? -9.346 -14.232 33.145 1.00 84.00 102 LYS A O 1
ATOM 796 N N . THR A 1 103 ? -8.983 -12.606 34.645 1.00 79.94 103 THR A N 1
ATOM 797 C CA . THR A 1 103 ? -8.313 -11.674 33.739 1.00 79.94 103 THR A CA 1
ATOM 798 C C . THR A 1 103 ? -6.858 -11.522 34.168 1.00 79.94 103 THR A C 1
ATOM 800 O O . THR A 1 103 ? -6.559 -11.374 35.356 1.00 79.94 103 THR A O 1
ATOM 803 N N . PHE A 1 104 ? -5.941 -11.559 33.204 1.00 79.25 104 PHE A N 1
ATOM 804 C CA . PHE A 1 104 ? -4.517 -11.320 33.419 1.00 79.25 104 PHE A CA 1
ATOM 805 C C . PHE A 1 104 ? -4.100 -10.087 32.621 1.00 79.25 104 PHE A C 1
ATOM 807 O O . PHE A 1 104 ? -4.298 -10.037 31.410 1.00 79.25 104 PHE A O 1
ATOM 814 N N . GLY A 1 105 ? -3.553 -9.081 33.298 1.00 81.06 105 GLY A N 1
ATOM 815 C CA . GLY A 1 105 ? -3.110 -7.847 32.654 1.00 81.06 105 GLY A CA 1
ATOM 816 C C . GLY A 1 105 ? -1.952 -7.194 33.397 1.00 81.06 105 GLY A C 1
ATOM 817 O O . GLY A 1 105 ? -1.373 -7.777 34.311 1.00 81.06 105 GLY A O 1
ATOM 818 N N . ARG A 1 106 ? -1.637 -5.944 33.037 1.00 75.44 106 ARG A N 1
ATOM 819 C CA . ARG A 1 106 ? -0.524 -5.174 33.631 1.00 75.44 106 ARG A CA 1
ATOM 820 C C . ARG A 1 106 ? -0.586 -5.057 35.160 1.00 75.44 106 ARG A C 1
ATOM 822 O O . ARG A 1 106 ? 0.454 -4.954 35.791 1.00 75.44 106 ARG A O 1
ATOM 829 N N . GLY A 1 107 ? -1.785 -5.093 35.743 1.00 79.44 107 GLY A N 1
ATOM 830 C CA . GLY A 1 107 ? -2.009 -5.054 37.194 1.00 79.44 107 GLY A CA 1
ATOM 831 C C . GLY A 1 107 ? -2.028 -6.422 37.889 1.00 79.44 107 GLY A C 1
ATOM 832 O O . GLY A 1 107 ? -2.457 -6.497 39.035 1.00 79.44 107 GLY A O 1
ATOM 833 N N . GLY A 1 108 ? -1.631 -7.505 37.213 1.00 86.56 108 GLY A N 1
ATOM 834 C CA . GLY A 1 108 ? -1.640 -8.863 37.762 1.00 86.56 108 GLY A CA 1
ATOM 835 C C . GLY A 1 108 ? -2.937 -9.638 37.500 1.00 86.56 108 GLY A C 1
ATOM 836 O O . GLY A 1 108 ? -3.677 -9.357 36.554 1.00 86.56 108 GLY A O 1
ATOM 837 N N . LYS A 1 109 ? -3.184 -10.666 38.323 1.00 86.31 109 LYS A N 1
ATOM 838 C CA . LYS A 1 109 ? -4.352 -11.556 38.218 1.00 86.31 109 LYS A CA 1
ATOM 839 C C . LYS A 1 109 ? -5.558 -10.930 38.920 1.00 86.31 109 LYS A C 1
ATOM 841 O O . LYS A 1 109 ? -5.490 -10.631 40.109 1.00 86.31 109 LYS A O 1
ATOM 846 N N . ARG A 1 110 ? -6.671 -10.776 38.202 1.00 82.88 110 ARG A N 1
ATOM 847 C CA . ARG A 1 110 ? -7.962 -10.331 38.748 1.00 82.88 110 ARG A CA 1
ATOM 848 C C . ARG A 1 110 ? -9.012 -11.403 38.477 1.00 82.88 110 ARG A C 1
ATOM 850 O O . ARG A 1 110 ? -9.024 -11.993 37.403 1.00 82.88 110 ARG A O 1
ATOM 857 N N . ASN A 1 111 ? -9.894 -11.638 39.442 1.00 84.44 111 ASN A N 1
ATOM 858 C CA . ASN A 1 111 ? -10.968 -12.633 39.321 1.00 84.44 111 ASN A CA 1
ATOM 859 C C . ASN A 1 111 ? -12.315 -12.016 38.917 1.00 84.44 111 ASN A C 1
ATOM 861 O O . ASN A 1 111 ? -13.291 -12.739 38.775 1.00 84.44 111 ASN A O 1
ATOM 865 N N . LYS A 1 112 ? -12.365 -10.688 38.764 1.00 83.50 112 LYS A N 1
ATOM 866 C CA . LYS A 1 112 ? -13.569 -9.906 38.488 1.00 83.50 112 LYS A CA 1
ATOM 867 C C . LYS A 1 112 ? -13.263 -8.836 37.447 1.00 83.50 112 LYS A C 1
ATOM 869 O O . LYS A 1 112 ? -12.278 -8.110 37.612 1.00 83.50 112 LYS A O 1
ATOM 874 N N . SER A 1 113 ? -14.118 -8.730 36.433 1.00 79.75 113 SER A N 1
ATOM 875 C CA . SER A 1 113 ? -14.027 -7.725 35.366 1.00 79.75 113 SER A CA 1
ATOM 876 C C . SER A 1 113 ? -15.392 -7.101 35.089 1.00 79.75 113 SER A C 1
ATOM 878 O O . SER A 1 113 ? -16.426 -7.739 35.290 1.00 79.75 113 SER A O 1
ATOM 880 N N . ARG A 1 114 ? -15.395 -5.828 34.679 1.00 81.44 114 ARG A N 1
ATOM 881 C CA . ARG A 1 114 ? -16.610 -5.130 34.237 1.00 81.44 114 ARG A CA 1
ATOM 882 C C . ARG A 1 114 ? -17.084 -5.755 32.922 1.00 81.44 114 ARG A C 1
ATOM 884 O O . ARG A 1 114 ? -16.241 -6.202 32.143 1.00 81.44 114 ARG A O 1
ATOM 891 N N . VAL A 1 115 ? -18.402 -5.818 32.743 1.00 75.94 115 VAL A N 1
ATOM 892 C CA . VAL A 1 115 ? -19.031 -6.224 31.475 1.00 75.94 115 VAL A CA 1
ATOM 893 C C . VAL A 1 115 ? -18.703 -5.228 30.369 1.00 75.94 115 VAL A C 1
ATOM 895 O O . VAL A 1 115 ? -18.659 -4.016 30.680 1.00 75.94 115 VAL A O 1
#

Sequence (115 aa):
MNKPKNTFCNQIQRREFLRDMGGGFASLGLTGMLAQDGFFSSKAMAKELPNFVNPLAPKNPPLPGKAKSVIFLFMYGGPSHMDTFDYKPKLYPLDGKTIDVKTFGRGGKRNKSRV

Radius of gyration: 37.36 Å; chains: 1; bounding box: 87×24×91 Å

Foldseek 3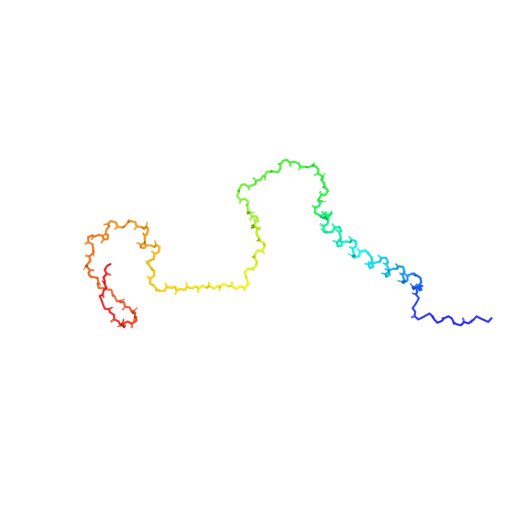Di:
DDDDDPCVDPDDDPVNVCCCVVVVVVVVVVVVVCVVVCVVVPPPPPDDDDDPDDPPPDDDDPDPDDDPDDDDDDDPDDDDPCRPPDDDVVCVVQAPPKDQCFDQDPVGTDRIDRD

pLDDT: mean 76.15, std 11.73, range [40.38, 91.56]

Secondary structure (DSSP, 8-state):
-PPPP--SSTT--HHHHHHHHHHHHHHHHHHHHHHHTTTTT-------------TTSPPPPSS----S-------TTSPPHHHHS---TTTGGGTT-EE---EEETTEEES-EE-

Organism: NCBI:txid408172

InterPro domains:
  IPR006311 Twin-arginine translocation pathway, signal sequence [PS51318] (1-46)
  IPR010869 Protein of unknown function DUF1501 [PF07394] (67-100)